Protein AF-A0A9F5ILY8-F1 (afdb_monomer_lite)

Secondary structure (DSSP, 8-state):
------HHHHGGG-GGGGEE--TTS--EEGGG--GGGGTT-SPP-GGGS-S---PPP-HHHHHHHHT-SPP------PPPPPPPPPP-

Radius of gyration: 36.11 Å; chains: 1; bounding box: 41×42×120 Å

Foldseek 3Di:
DDDPPDPVCVVCPPVVVQFQDDPPADTDGVVPDDPVSCVVSDDDDPVNDDPDDDDDDCVVVVVVVVVPDDDDPDDDPDDDDDDDDDDD

pLDDT: mean 78.78, std 14.47, range [43.41, 95.69]

Structure (mmCIF, N/CA/C/O backbone):
data_AF-A0A9F5ILY8-F1
#
_entry.id   AF-A0A9F5ILY8-F1
#
loop_
_atom_site.group_PDB
_atom_site.id
_atom_site.type_symbol
_atom_site.label_atom_id
_atom_site.label_alt_id
_atom_site.label_comp_id
_atom_site.label_asym_id
_atom_site.label_entity_id
_atom_site.label_seq_id
_atom_site.pdbx_PDB_ins_code
_atom_site.Cartn_x
_atom_site.Cartn_y
_atom_site.Cartn_z
_atom_site.occupancy
_atom_site.B_iso_or_equiv
_atom_site.auth_seq_id
_atom_site.auth_comp_id
_atom_site.auth_asym_id
_atom_site.auth_atom_id
_atom_site.pdbx_PDB_model_num
ATOM 1 N N . CYS A 1 1 ? 2.117 -7.685 58.449 1.00 43.41 1 CYS A N 1
ATOM 2 C CA . CYS A 1 1 ? 1.804 -6.252 58.610 1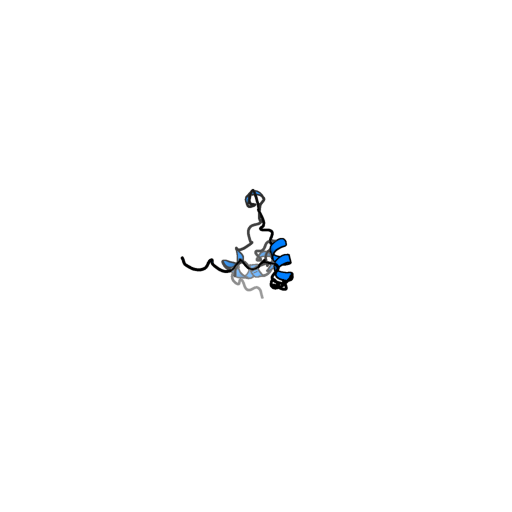.00 43.41 1 CYS A CA 1
ATOM 3 C C . CYS A 1 1 ? 0.728 -5.891 57.588 1.00 43.41 1 CYS A C 1
ATOM 5 O O . CYS A 1 1 ? 1.047 -5.680 56.425 1.00 43.41 1 CYS A O 1
ATOM 7 N N . ALA A 1 2 ? -0.543 -5.984 57.982 1.00 52.59 2 ALA A N 1
ATOM 8 C CA . ALA A 1 2 ? -1.679 -5.610 57.147 1.00 52.59 2 ALA A CA 1
ATOM 9 C C . ALA A 1 2 ? -1.919 -4.114 57.354 1.00 52.59 2 ALA A C 1
ATOM 11 O O . ALA A 1 2 ? -2.556 -3.714 58.324 1.00 52.59 2 ALA A O 1
ATOM 12 N N . SER A 1 3 ? -1.335 -3.281 56.495 1.00 51.81 3 SER A N 1
ATOM 13 C CA . SER A 1 3 ? -1.768 -1.894 56.424 1.00 51.81 3 SER A CA 1
ATOM 14 C C . SER A 1 3 ? -3.191 -1.884 55.847 1.00 51.81 3 SER A C 1
ATOM 16 O O . SER A 1 3 ? -3.421 -2.508 54.809 1.00 51.81 3 SER A O 1
ATOM 18 N N . PRO A 1 4 ? -4.156 -1.164 56.447 1.00 51.81 4 PRO A N 1
ATOM 19 C CA . PRO A 1 4 ? -5.453 -0.889 55.826 1.00 51.81 4 PRO A CA 1
ATOM 20 C C . PRO A 1 4 ? -5.281 0.202 54.751 1.00 51.81 4 PRO A C 1
ATOM 22 O O . PRO A 1 4 ? -6.056 1.150 54.656 1.00 51.81 4 PRO A O 1
ATOM 25 N N . GLY A 1 5 ? -4.176 0.127 54.003 1.00 51.38 5 GLY A N 1
ATOM 26 C CA . GLY A 1 5 ? -3.750 1.126 53.045 1.00 51.38 5 GLY A CA 1
ATOM 27 C C . GLY A 1 5 ? -4.692 1.108 51.857 1.00 51.38 5 GLY A C 1
ATOM 28 O O . GLY A 1 5 ? -4.793 0.090 51.178 1.00 51.38 5 GLY A O 1
ATOM 29 N N . ASN A 1 6 ? -5.375 2.238 51.675 1.00 53.66 6 ASN A N 1
ATOM 30 C CA . ASN A 1 6 ? -6.214 2.640 50.551 1.00 53.66 6 ASN A CA 1
ATOM 31 C C . ASN A 1 6 ? -6.534 1.515 49.526 1.00 53.66 6 ASN A C 1
ATOM 33 O O . ASN A 1 6 ? -5.659 1.166 48.722 1.00 53.66 6 ASN A O 1
ATOM 37 N N . PRO A 1 7 ? -7.780 0.993 49.489 1.00 55.09 7 PRO A N 1
ATOM 38 C CA . PRO A 1 7 ? -8.183 -0.105 48.600 1.00 55.09 7 PRO A CA 1
ATOM 39 C C . PRO A 1 7 ? -7.967 0.192 47.110 1.00 55.09 7 PRO A C 1
ATOM 41 O O . PRO A 1 7 ? -7.917 -0.727 46.296 1.00 55.09 7 PRO A O 1
ATOM 44 N N . VAL A 1 8 ? -7.781 1.465 46.749 1.00 55.12 8 VAL A N 1
ATOM 45 C CA . VAL A 1 8 ? -7.458 1.895 45.384 1.00 55.12 8 VAL A CA 1
ATOM 46 C C . VAL A 1 8 ? -6.159 1.254 44.869 1.00 55.12 8 VAL A C 1
ATOM 48 O O . VAL A 1 8 ? -6.054 0.989 43.675 1.00 55.12 8 VAL A O 1
ATOM 51 N N . PHE A 1 9 ? -5.192 0.938 45.744 1.00 50.75 9 PHE A N 1
ATOM 52 C CA . PHE A 1 9 ? -3.888 0.397 45.328 1.00 50.75 9 PHE A CA 1
ATOM 53 C C . PHE A 1 9 ? -3.670 -1.083 45.665 1.00 50.75 9 PHE A C 1
ATOM 55 O O . PHE A 1 9 ? -2.828 -1.731 45.047 1.00 50.75 9 PHE A O 1
ATOM 62 N N . THR A 1 10 ? -4.431 -1.663 46.595 1.00 53.03 10 THR A N 1
ATOM 63 C CA . THR A 1 10 ? -4.297 -3.084 46.973 1.00 53.03 10 THR A CA 1
ATOM 64 C C . THR A 1 10 ? -4.824 -4.041 45.891 1.00 53.03 10 THR A C 1
ATOM 66 O O . THR A 1 10 ? -4.394 -5.194 45.829 1.00 53.03 10 THR A O 1
ATOM 69 N N . CYS A 1 11 ? -5.663 -3.552 44.971 1.00 50.84 11 CYS A N 1
ATOM 70 C CA . CYS A 1 11 ? -6.147 -4.292 43.798 1.00 50.84 11 CYS A CA 1
ATOM 71 C C . CYS A 1 11 ? -5.121 -4.412 42.651 1.00 50.84 11 CYS A C 1
ATOM 73 O O . CYS A 1 11 ? -5.325 -5.211 41.742 1.00 50.84 11 CYS A O 1
ATOM 75 N N . LEU A 1 12 ? -3.984 -3.698 42.701 1.00 54.00 12 LEU A N 1
ATOM 76 C CA . LEU A 1 12 ? -2.880 -3.850 41.731 1.00 54.00 12 LEU A CA 1
ATOM 77 C C . LEU A 1 12 ? -2.111 -5.175 41.877 1.00 54.00 12 LEU A C 1
ATOM 79 O O . LEU A 1 12 ? -1.199 -5.449 41.100 1.00 54.00 12 LEU A O 1
ATOM 83 N N . ARG A 1 13 ? -2.457 -6.006 42.869 1.00 55.00 13 ARG A N 1
ATOM 84 C CA . ARG A 1 13 ? -1.778 -7.277 43.143 1.00 55.00 13 ARG A CA 1
ATOM 85 C C . ARG A 1 13 ? -1.923 -8.291 42.003 1.00 55.00 13 ARG A C 1
ATOM 87 O O . ARG A 1 13 ? -1.049 -9.140 41.854 1.00 55.00 13 ARG A O 1
ATOM 94 N N . ASP A 1 14 ? -2.972 -8.169 41.189 1.00 62.53 14 ASP A N 1
ATOM 95 C CA . ASP A 1 14 ? -3.119 -8.920 39.943 1.00 62.53 14 ASP A CA 1
ATOM 96 C C . ASP A 1 14 ? -2.989 -7.981 38.737 1.00 62.53 14 ASP A C 1
ATOM 98 O O . ASP A 1 14 ? -3.967 -7.499 38.164 1.00 62.53 14 ASP A O 1
ATOM 102 N N . ALA A 1 15 ? -1.742 -7.692 38.356 1.00 58.88 15 ALA A N 1
ATOM 103 C CA . ALA A 1 15 ? -1.436 -6.804 37.238 1.00 58.88 15 ALA A CA 1
ATOM 104 C C . ALA A 1 15 ? -2.097 -7.260 35.926 1.00 58.88 15 ALA A C 1
ATOM 106 O O . ALA A 1 15 ? -2.409 -6.415 35.094 1.00 58.88 15 ALA A O 1
ATOM 107 N N . ARG A 1 16 ? -2.373 -8.565 35.750 1.00 62.78 16 ARG A N 1
ATOM 108 C CA . ARG A 1 16 ? -3.063 -9.094 34.560 1.00 62.78 16 ARG A CA 1
ATOM 109 C C . ARG A 1 16 ? -4.518 -8.643 34.465 1.00 62.78 16 ARG A C 1
ATOM 111 O O . ARG A 1 16 ? -4.996 -8.459 33.350 1.00 62.78 16 ARG A O 1
ATOM 118 N N . ALA A 1 17 ? -5.197 -8.428 35.592 1.00 62.06 17 ALA A N 1
ATOM 119 C CA . ALA A 1 17 ? -6.575 -7.934 35.620 1.00 62.06 17 ALA A CA 1
ATOM 120 C C . ALA A 1 17 ? -6.690 -6.456 35.199 1.00 62.06 17 ALA A C 1
ATOM 122 O O . ALA A 1 17 ? -7.777 -5.984 34.879 1.00 62.06 17 ALA A O 1
ATOM 123 N N . LEU A 1 18 ? -5.569 -5.727 35.181 1.00 63.91 18 LEU A N 1
ATOM 124 C CA . LEU A 1 18 ? -5.512 -4.295 34.884 1.00 63.91 18 LEU A CA 1
ATOM 125 C C . LEU A 1 18 ? -4.905 -3.983 33.512 1.00 63.91 18 LEU A C 1
ATOM 127 O O . LEU A 1 18 ? -4.653 -2.816 33.210 1.00 63.91 18 LEU A O 1
ATOM 131 N N . LEU A 1 19 ? -4.663 -5.000 32.682 1.00 70.56 19 LEU A N 1
ATOM 132 C CA . LEU A 1 19 ? -4.169 -4.822 31.322 1.00 70.56 19 LEU A CA 1
ATOM 133 C C . LEU A 1 19 ? -5.336 -4.674 30.347 1.00 70.56 19 LEU A C 1
ATOM 135 O O . LEU A 1 19 ? -6.196 -5.542 30.226 1.00 70.56 19 LEU A O 1
ATOM 139 N N . THR A 1 20 ? -5.315 -3.587 29.589 1.00 68.56 20 THR A N 1
ATOM 140 C CA . THR A 1 20 ? -6.141 -3.396 28.399 1.00 68.56 20 THR A CA 1
ATOM 141 C C . THR A 1 20 ? -5.357 -3.794 27.161 1.00 68.56 20 THR A C 1
ATOM 143 O O . THR A 1 20 ? -4.287 -3.253 26.899 1.00 68.56 20 THR A O 1
ATOM 146 N N . GLY A 1 21 ? -5.886 -4.745 26.396 1.00 65.94 21 GLY A N 1
ATOM 147 C CA . GLY A 1 21 ? -5.294 -5.190 25.140 1.00 65.94 21 GLY A CA 1
ATOM 148 C C . GLY A 1 21 ? -6.181 -6.215 24.442 1.00 65.94 21 GLY A C 1
ATOM 149 O O . GLY A 1 21 ? -6.928 -6.958 25.077 1.00 65.94 21 GLY A O 1
ATOM 150 N N . THR A 1 22 ? -6.121 -6.250 23.116 1.00 66.81 22 THR A N 1
ATOM 151 C CA . THR A 1 22 ? -6.692 -7.341 22.314 1.00 66.81 22 THR A CA 1
ATOM 152 C C . THR A 1 22 ? -5.567 -8.295 21.906 1.00 66.81 22 THR A C 1
ATOM 154 O O . THR A 1 22 ? -4.399 -7.983 22.097 1.00 66.81 22 THR A O 1
ATOM 157 N N . ARG A 1 23 ? -5.873 -9.445 21.285 1.00 66.38 23 ARG A N 1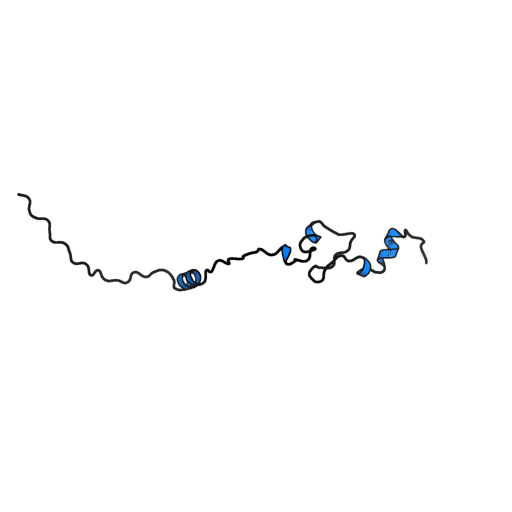
ATOM 158 C CA . ARG A 1 23 ? -4.835 -10.363 20.757 1.00 66.38 23 ARG A CA 1
ATOM 159 C C . ARG A 1 23 ? -3.834 -9.696 19.794 1.00 66.38 23 ARG A C 1
ATOM 161 O O . ARG A 1 23 ? -2.787 -10.274 19.544 1.00 66.38 23 ARG A O 1
ATOM 168 N N . LEU A 1 24 ? -4.181 -8.535 19.236 1.00 65.38 24 LEU A N 1
ATOM 169 C CA . LEU A 1 24 ? -3.393 -7.799 18.246 1.00 65.38 24 LEU A CA 1
ATOM 170 C C . LEU A 1 24 ? -2.753 -6.519 18.810 1.00 65.38 24 LEU A C 1
ATOM 172 O O . LEU A 1 24 ? -2.048 -5.837 18.076 1.00 65.38 24 LEU A O 1
ATOM 176 N N . SER A 1 25 ? -3.003 -6.175 20.078 1.00 69.88 25 SER A N 1
ATOM 177 C CA . SER A 1 25 ? -2.472 -4.966 20.714 1.00 69.88 25 SER A CA 1
ATOM 178 C C . SER A 1 25 ? -1.640 -5.321 21.943 1.00 69.88 25 SER A C 1
ATOM 180 O O . SER A 1 25 ? -1.934 -6.288 22.650 1.00 69.88 25 SER A O 1
ATOM 182 N N . ALA A 1 26 ? -0.591 -4.537 22.192 1.00 73.31 26 ALA A N 1
ATOM 183 C CA . ALA A 1 26 ? 0.236 -4.699 23.374 1.00 73.31 26 ALA A CA 1
ATOM 184 C C . ALA A 1 26 ? -0.610 -4.443 24.636 1.00 73.31 26 ALA A C 1
ATOM 186 O O . ALA A 1 26 ? -1.324 -3.439 24.698 1.00 73.31 26 ALA A O 1
ATOM 187 N N . PRO A 1 27 ? -0.548 -5.325 25.646 1.00 73.12 27 PRO A N 1
ATOM 188 C CA . PRO A 1 27 ? -1.288 -5.122 26.879 1.00 73.12 27 PRO A CA 1
ATOM 189 C C . PRO A 1 27 ? -0.730 -3.904 27.624 1.00 73.12 27 PRO A C 1
ATOM 191 O O . PRO A 1 27 ? 0.435 -3.891 28.019 1.00 73.12 27 PRO A O 1
ATOM 194 N N . LEU A 1 28 ? -1.565 -2.885 27.821 1.00 71.31 28 LEU A N 1
ATOM 195 C CA . LEU A 1 28 ? -1.206 -1.646 28.508 1.00 71.31 28 LEU A CA 1
ATOM 196 C C . LEU A 1 28 ? -1.944 -1.555 29.850 1.00 71.31 28 LEU A C 1
ATOM 198 O O . LEU A 1 28 ? -3.144 -1.840 29.882 1.00 71.31 28 LEU A O 1
ATOM 202 N N . PRO A 1 29 ? -1.292 -1.140 30.949 1.00 75.75 29 PRO A N 1
ATOM 203 C CA . PRO A 1 29 ? -1.988 -0.956 32.213 1.00 75.75 29 PRO A CA 1
ATOM 204 C C . PRO A 1 29 ? -3.023 0.170 32.107 1.00 75.75 29 PRO A C 1
ATOM 206 O O . PRO A 1 29 ? -2.713 1.256 31.615 1.00 75.75 29 PRO A O 1
ATOM 209 N N . LEU A 1 30 ? -4.229 -0.068 32.625 1.00 72.56 30 LEU A N 1
ATOM 210 C CA . LEU A 1 30 ? -5.365 0.863 32.586 1.00 72.56 30 LEU A CA 1
ATOM 211 C C . LEU A 1 30 ? -5.023 2.273 33.091 1.00 72.56 30 LEU A C 1
ATOM 213 O O . LEU A 1 30 ? -5.481 3.260 32.523 1.00 72.56 30 LEU A O 1
ATOM 217 N N . LEU A 1 31 ? -4.187 2.370 34.128 1.00 78.12 31 LEU A N 1
ATOM 218 C CA . LEU A 1 31 ? -3.781 3.641 34.741 1.00 78.12 31 LEU A CA 1
ATOM 219 C C . LEU A 1 31 ? -2.854 4.486 33.851 1.00 78.12 31 LEU A C 1
ATOM 221 O O . LEU A 1 31 ? -2.722 5.683 34.078 1.00 78.12 31 LEU A O 1
ATOM 225 N N . TYR A 1 32 ? -2.227 3.877 32.842 1.00 76.75 32 TYR A N 1
ATOM 226 C CA . TYR A 1 32 ? -1.306 4.534 31.911 1.00 76.75 32 TYR A CA 1
ATOM 227 C C . TYR A 1 32 ? -1.863 4.578 30.483 1.00 76.75 32 TYR A C 1
ATOM 229 O O . TYR A 1 32 ? -1.103 4.718 29.523 1.00 76.75 32 TYR A O 1
ATOM 237 N N . LYS A 1 33 ? -3.186 4.442 30.321 1.00 77.94 33 LYS A N 1
ATOM 238 C CA . LYS A 1 33 ? -3.827 4.469 29.007 1.00 77.94 33 LYS A CA 1
ATOM 239 C C . LYS A 1 33 ? -3.648 5.844 28.352 1.00 77.94 33 LYS A C 1
ATOM 241 O O . LYS A 1 33 ? -4.167 6.847 28.830 1.00 77.94 33 LYS A O 1
ATOM 246 N N . THR A 1 34 ? -2.927 5.882 27.234 1.00 83.94 34 THR A N 1
ATOM 247 C CA . THR A 1 34 ? -2.757 7.084 26.403 1.00 83.94 34 THR A CA 1
ATOM 248 C C . THR A 1 34 ? -3.718 7.058 25.215 1.00 83.94 34 THR A C 1
ATOM 250 O O . THR A 1 34 ? -4.182 5.989 24.818 1.00 83.94 34 THR A O 1
ATOM 253 N N . ALA A 1 35 ? -3.979 8.203 24.578 1.00 84.31 35 ALA A N 1
ATOM 254 C CA . ALA A 1 35 ? -4.804 8.257 23.363 1.00 84.31 35 ALA A CA 1
ATOM 255 C C . ALA A 1 35 ? -4.245 7.379 22.222 1.00 84.31 35 ALA A C 1
ATOM 257 O O . ALA A 1 35 ? -4.997 6.801 21.444 1.00 84.31 35 ALA A O 1
ATOM 258 N N . ALA A 1 36 ? -2.920 7.202 22.161 1.00 83.81 36 ALA A N 1
ATOM 259 C CA . ALA A 1 36 ? -2.285 6.335 21.172 1.00 83.81 36 ALA A CA 1
ATOM 260 C C . ALA A 1 36 ? -2.666 4.850 21.335 1.00 83.81 36 ALA A C 1
ATOM 262 O O . ALA A 1 36 ? -2.676 4.110 20.356 1.00 83.81 36 ALA A O 1
ATOM 263 N N . SER A 1 37 ? -3.020 4.417 22.550 1.00 78.50 37 SER A N 1
ATOM 264 C CA . SER A 1 37 ? -3.448 3.035 22.816 1.00 78.50 37 SER A CA 1
ATOM 265 C C . SER A 1 37 ? -4.801 2.672 22.189 1.00 78.50 37 SER A C 1
ATOM 267 O O . SER A 1 37 ? -5.168 1.499 22.154 1.00 78.50 37 SER A O 1
ATOM 269 N N . GLU A 1 38 ? -5.551 3.660 21.691 1.00 82.00 38 GLU A N 1
ATOM 270 C CA . GLU A 1 38 ? -6.848 3.444 21.041 1.00 82.00 38 GLU A CA 1
ATOM 271 C C . GLU A 1 38 ? -6.706 3.056 19.566 1.00 82.00 38 GLU A C 1
ATOM 273 O O . GLU A 1 38 ? -7.588 2.390 19.013 1.00 82.00 38 GLU A O 1
ATOM 278 N N . TYR A 1 39 ? -5.576 3.387 18.931 1.00 85.25 39 TYR A N 1
ATOM 279 C CA . TYR A 1 39 ? -5.284 2.921 17.579 1.00 85.25 39 TYR A CA 1
ATOM 280 C C . TYR A 1 39 ? -5.192 1.389 17.561 1.00 85.25 39 TYR A C 1
ATOM 282 O O . TYR A 1 39 ? -4.457 0.778 18.333 1.00 85.25 39 TYR A O 1
ATOM 290 N N . GLY A 1 40 ? -5.969 0.748 16.683 1.00 81.31 40 GLY A N 1
ATOM 291 C CA . GLY A 1 40 ? -6.021 -0.716 16.580 1.00 81.31 40 GLY A CA 1
ATOM 292 C C . GLY A 1 40 ? -6.761 -1.425 17.725 1.00 81.31 40 GLY A C 1
ATOM 293 O O . GLY A 1 40 ? -6.785 -2.656 17.759 1.00 81.31 40 GLY A O 1
ATOM 294 N N . ALA A 1 41 ? -7.393 -0.691 18.651 1.00 80.19 41 ALA A N 1
ATOM 295 C CA . ALA A 1 41 ? -8.191 -1.290 19.724 1.00 80.19 41 ALA A CA 1
ATOM 296 C C . ALA A 1 41 ? -9.482 -1.946 19.198 1.00 80.19 41 ALA A C 1
ATOM 298 O O . ALA A 1 41 ? -9.932 -2.963 19.731 1.00 80.19 41 ALA A O 1
ATOM 299 N N . LEU A 1 42 ? -10.064 -1.386 18.133 1.00 82.81 42 LEU A N 1
ATOM 300 C CA . LEU A 1 42 ? -11.253 -1.927 17.479 1.00 82.81 42 LEU A CA 1
ATOM 301 C C . LEU A 1 42 ? -10.874 -3.064 16.531 1.00 82.81 42 LEU A C 1
ATOM 303 O O . LEU A 1 42 ? -9.987 -2.926 15.689 1.00 82.81 42 LEU A O 1
ATOM 307 N N . ARG A 1 43 ? -11.584 -4.191 16.638 1.00 84.25 43 ARG A N 1
ATOM 308 C CA . ARG A 1 43 ? -11.428 -5.286 15.678 1.00 84.25 43 ARG A CA 1
ATOM 309 C C . ARG A 1 43 ? -12.061 -4.885 14.344 1.00 84.25 43 ARG A C 1
ATOM 311 O O . ARG A 1 43 ? -13.217 -4.460 14.352 1.00 84.25 43 ARG A O 1
ATOM 318 N N . PRO A 1 44 ? -11.358 -5.060 13.213 1.00 88.50 44 PRO A N 1
ATOM 319 C CA . PRO A 1 44 ? -11.958 -4.833 11.909 1.00 88.50 44 PRO A CA 1
ATOM 320 C C . PRO A 1 44 ? -13.124 -5.806 11.706 1.00 88.50 44 PRO A C 1
ATOM 322 O O . PRO A 1 44 ? -13.013 -6.999 11.996 1.00 88.50 44 PRO A O 1
ATOM 325 N N . THR A 1 45 ? -14.246 -5.289 11.215 1.00 91.19 45 THR A N 1
ATOM 326 C CA . THR A 1 45 ? -15.416 -6.086 10.824 1.00 91.19 45 THR A CA 1
ATOM 327 C C . THR A 1 45 ? -15.589 -6.035 9.310 1.00 91.19 45 THR A C 1
ATOM 329 O O . THR A 1 45 ? -15.081 -5.126 8.655 1.00 91.19 45 THR A O 1
ATOM 332 N N . SER A 1 46 ? -16.319 -6.992 8.733 1.00 90.88 46 SER A N 1
ATOM 333 C CA . SER A 1 46 ? -16.585 -7.018 7.285 1.00 90.88 46 SER A CA 1
ATOM 334 C C . SER A 1 46 ? -17.286 -5.751 6.784 1.00 90.88 46 SER A C 1
ATOM 336 O O . SER A 1 46 ? -17.038 -5.326 5.664 1.00 90.88 46 SER A O 1
ATOM 338 N N . VAL A 1 47 ? -18.099 -5.107 7.628 1.00 93.69 47 VAL A N 1
ATOM 339 C CA . VAL A 1 47 ? -18.794 -3.844 7.325 1.00 93.69 47 VAL A CA 1
ATOM 340 C C . VAL A 1 47 ? -17.816 -2.680 7.129 1.00 93.69 47 VAL A C 1
ATOM 342 O O . VAL A 1 47 ? -18.112 -1.736 6.404 1.00 93.69 47 VAL A O 1
ATOM 345 N N . MET A 1 48 ? -16.636 -2.746 7.752 1.00 93.00 48 MET A N 1
ATOM 346 C CA . MET A 1 48 ? -15.587 -1.733 7.604 1.00 93.00 48 MET A CA 1
ATOM 347 C C . MET A 1 48 ? -14.749 -1.934 6.335 1.00 93.00 48 MET A C 1
ATOM 349 O O . MET A 1 48 ? -13.959 -1.058 5.985 1.00 93.00 48 MET A O 1
ATOM 353 N N . ALA A 1 49 ? -14.871 -3.084 5.665 1.00 92.38 49 ALA A N 1
ATOM 354 C CA . ALA A 1 49 ? -14.126 -3.350 4.445 1.00 92.38 49 ALA A CA 1
ATOM 355 C C . ALA A 1 49 ? -14.719 -2.558 3.265 1.00 92.38 49 ALA A C 1
ATOM 357 O O . ALA A 1 49 ? -15.941 -2.431 3.149 1.00 92.38 49 ALA A O 1
ATOM 358 N N . PRO A 1 50 ? -13.883 -2.040 2.351 1.00 94.56 50 PRO A N 1
ATOM 359 C CA . PRO A 1 50 ? -14.386 -1.413 1.138 1.00 94.56 50 PRO A CA 1
ATOM 360 C C . PRO A 1 50 ? -15.109 -2.450 0.269 1.00 94.56 50 PRO A C 1
ATOM 362 O O . PRO A 1 50 ? -14.659 -3.587 0.136 1.00 94.56 50 PRO A O 1
ATOM 365 N N . CYS A 1 51 ? -16.188 -2.038 -0.401 1.00 92.19 51 CYS A N 1
ATOM 366 C CA . CYS A 1 51 ? -16.917 -2.906 -1.336 1.00 92.19 51 CYS A CA 1
ATOM 367 C C . CYS A 1 51 ? -16.066 -3.315 -2.551 1.00 92.19 51 CYS A C 1
ATOM 369 O O . CYS A 1 51 ? -16.316 -4.342 -3.178 1.00 92.19 51 CYS A O 1
ATOM 371 N N . ARG A 1 52 ? -15.064 -2.503 -2.906 1.00 94.88 52 ARG A N 1
ATOM 372 C CA . ARG A 1 52 ? -14.128 -2.776 -3.995 1.00 94.88 52 ARG A CA 1
ATOM 373 C C . ARG A 1 52 ? -12.763 -2.184 -3.668 1.00 94.88 52 ARG A C 1
ATOM 375 O O . ARG A 1 52 ? -12.661 -1.008 -3.333 1.00 94.88 52 ARG A O 1
ATOM 382 N N . PHE A 1 53 ? -11.721 -2.991 -3.820 1.00 93.62 53 PHE A N 1
ATOM 383 C CA . PHE A 1 53 ? -10.330 -2.564 -3.733 1.00 93.62 53 PHE A CA 1
ATOM 384 C C . PHE A 1 53 ? -9.670 -2.765 -5.100 1.00 93.62 53 PHE A C 1
ATOM 386 O O . PHE A 1 53 ? -9.646 -3.878 -5.619 1.00 93.62 53 PHE A O 1
ATOM 393 N N . CYS A 1 54 ? -9.170 -1.683 -5.697 1.00 93.31 54 CYS A N 1
ATOM 394 C CA . CYS A 1 54 ? -8.481 -1.705 -6.987 1.00 93.31 54 CYS A CA 1
ATOM 395 C C . CYS A 1 54 ? -7.000 -1.370 -6.760 1.00 93.31 54 CYS A C 1
ATOM 397 O O . CYS A 1 54 ? -6.637 -0.192 -6.836 1.00 93.31 54 CYS A O 1
ATOM 399 N N . PRO A 1 55 ? -6.148 -2.359 -6.435 1.00 92.25 55 PRO A N 1
ATOM 400 C CA . PRO A 1 55 ? -4.725 -2.108 -6.272 1.00 92.25 55 PRO A CA 1
ATOM 401 C C . PRO A 1 55 ? -4.136 -1.603 -7.590 1.00 92.25 55 PRO A C 1
ATOM 403 O O . PRO A 1 55 ? -4.484 -2.083 -8.670 1.00 92.25 55 PRO A O 1
ATOM 406 N N . ARG A 1 56 ? -3.233 -0.626 -7.505 1.00 94.06 56 ARG A N 1
ATOM 407 C CA . ARG A 1 56 ? -2.445 -0.204 -8.664 1.00 94.06 56 ARG A CA 1
ATOM 408 C C . ARG A 1 56 ? -1.369 -1.250 -8.927 1.00 94.06 56 ARG A C 1
ATOM 410 O O . ARG A 1 56 ? -0.518 -1.468 -8.071 1.00 94.06 56 ARG A O 1
ATOM 417 N N . ASP A 1 57 ? -1.405 -1.857 -10.107 1.00 94.81 57 ASP A N 1
ATOM 418 C CA . ASP A 1 57 ? -0.326 -2.717 -10.581 1.00 94.81 57 ASP A CA 1
ATOM 419 C C . ASP A 1 57 ? 0.769 -1.859 -11.230 1.00 94.81 57 ASP A C 1
ATOM 421 O O . ASP A 1 57 ? 0.527 -1.138 -12.199 1.00 94.81 57 ASP A O 1
ATOM 425 N N . SER A 1 58 ? 1.975 -1.915 -10.668 1.00 94.75 58 SER A N 1
ATOM 426 C CA . SER A 1 58 ? 3.169 -1.254 -11.197 1.00 94.75 58 SER A CA 1
ATOM 427 C C . SER A 1 58 ? 4.188 -2.242 -11.768 1.00 94.75 58 SER A C 1
ATOM 429 O O . SER A 1 58 ? 5.282 -1.827 -12.146 1.00 94.75 58 SER A O 1
ATOM 431 N N . ALA A 1 59 ? 3.858 -3.534 -11.889 1.00 95.69 59 ALA A N 1
ATOM 432 C CA . ALA A 1 59 ? 4.794 -4.572 -12.318 1.00 95.69 59 ALA A CA 1
ATOM 433 C C . ALA A 1 59 ? 5.378 -4.314 -13.714 1.00 95.69 59 ALA A C 1
ATOM 435 O O . ALA A 1 59 ? 6.540 -4.628 -13.976 1.00 95.69 59 ALA A O 1
ATOM 436 N N . PHE A 1 60 ? 4.598 -3.731 -14.628 1.00 93.94 60 PHE A N 1
ATOM 437 C CA . PHE A 1 60 ? 5.110 -3.311 -15.933 1.00 93.94 60 PHE A CA 1
ATOM 438 C C . PHE A 1 60 ? 6.152 -2.194 -15.801 1.00 93.94 60 PHE A C 1
ATOM 440 O O . PHE A 1 60 ? 7.271 -2.344 -16.287 1.00 93.94 60 PHE A O 1
ATOM 447 N N . SER A 1 61 ? 5.818 -1.116 -15.091 1.00 93.88 61 SER A N 1
ATOM 448 C CA . SER A 1 61 ? 6.713 0.028 -14.899 1.00 93.88 61 SER A CA 1
ATOM 449 C C . SER A 1 61 ? 7.992 -0.355 -14.157 1.00 93.88 61 SER A C 1
ATOM 451 O O . SER A 1 61 ? 9.068 0.090 -14.536 1.00 93.88 61 SER A O 1
ATOM 453 N N . THR A 1 62 ? 7.901 -1.225 -13.148 1.00 95.12 62 THR A N 1
ATOM 454 C CA . THR A 1 62 ? 9.066 -1.741 -12.415 1.00 95.12 62 THR A CA 1
ATOM 455 C C . THR A 1 62 ? 9.987 -2.547 -13.327 1.00 95.12 62 THR A C 1
ATOM 457 O O . THR A 1 62 ? 11.201 -2.360 -13.291 1.00 95.12 62 THR A O 1
ATOM 460 N N . ARG A 1 63 ? 9.427 -3.406 -14.191 1.00 94.88 63 ARG A N 1
ATOM 461 C CA . ARG A 1 63 ? 10.217 -4.147 -15.187 1.00 94.88 63 ARG A CA 1
ATOM 462 C C . ARG A 1 63 ? 10.889 -3.209 -16.185 1.00 94.88 63 ARG A C 1
ATOM 464 O O . ARG A 1 63 ? 12.063 -3.395 -16.476 1.00 94.88 63 ARG A O 1
ATOM 471 N N . LEU A 1 64 ? 10.179 -2.188 -16.661 1.00 92.88 64 LEU A N 1
ATOM 472 C CA . LEU A 1 64 ? 10.730 -1.191 -17.579 1.00 92.88 64 LEU A CA 1
ATOM 473 C C . LEU A 1 64 ? 11.850 -0.370 -16.917 1.00 92.88 64 LEU A C 1
ATOM 475 O O . LEU A 1 64 ? 12.903 -0.172 -17.514 1.00 92.88 64 LEU A O 1
ATOM 479 N N . ALA A 1 65 ? 11.681 0.038 -15.660 1.00 91.25 65 ALA A N 1
ATOM 480 C CA . ALA A 1 65 ? 12.726 0.736 -14.911 1.00 91.25 65 ALA A CA 1
ATOM 481 C C . ALA A 1 65 ? 13.980 -0.135 -14.714 1.00 91.25 65 ALA A C 1
ATOM 483 O O . ALA A 1 65 ? 15.100 0.367 -14.792 1.00 91.25 65 ALA A O 1
ATOM 484 N N . ALA A 1 66 ? 13.807 -1.446 -14.517 1.00 93.62 66 ALA A N 1
ATOM 485 C CA . ALA A 1 66 ? 14.918 -2.385 -14.376 1.00 93.62 66 ALA A CA 1
ATOM 486 C C . ALA A 1 66 ? 15.731 -2.572 -15.671 1.00 93.62 66 ALA A C 1
ATOM 488 O O . ALA A 1 66 ? 16.904 -2.926 -15.594 1.00 93.62 66 ALA A O 1
ATOM 489 N N . THR A 1 67 ? 15.150 -2.314 -16.853 1.00 90.25 67 THR A N 1
ATOM 490 C CA . THR A 1 67 ? 15.870 -2.433 -18.138 1.00 90.25 67 THR A CA 1
ATOM 491 C C . THR A 1 67 ? 16.879 -1.310 -18.409 1.00 90.25 67 THR A C 1
ATOM 493 O O . THR A 1 67 ? 17.642 -1.404 -19.368 1.00 90.25 67 THR A O 1
ATOM 496 N N . GLY A 1 68 ? 16.943 -0.287 -17.551 1.00 85.38 68 GLY A N 1
ATOM 497 C CA . GLY A 1 68 ? 17.875 0.830 -17.699 1.00 85.38 68 GLY A CA 1
ATOM 498 C C . GLY A 1 68 ? 17.418 1.880 -18.724 1.00 85.38 68 GLY A C 1
ATOM 499 O O . GLY A 1 68 ? 16.318 1.791 -19.272 1.00 85.38 68 GLY A O 1
ATOM 500 N N . PRO A 1 69 ? 18.226 2.930 -18.952 1.00 87.38 69 PRO A N 1
ATOM 501 C CA . PRO A 1 69 ? 17.862 4.017 -19.854 1.00 87.38 69 PRO A CA 1
ATOM 502 C C . PRO A 1 69 ? 17.788 3.541 -21.317 1.00 87.38 69 PRO A C 1
ATOM 504 O O . PRO A 1 69 ? 18.580 2.685 -21.723 1.00 87.38 69 PRO A O 1
ATOM 507 N N . PRO A 1 70 ? 16.879 4.107 -22.136 1.00 84.12 70 PRO A N 1
ATOM 508 C CA . PRO A 1 70 ? 16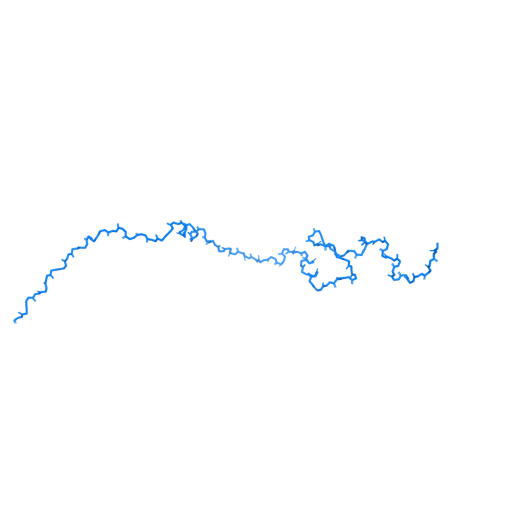.786 3.769 -23.551 1.00 84.12 70 PRO A CA 1
ATOM 509 C C . PRO A 1 70 ? 18.104 4.092 -24.263 1.00 84.12 70 PRO A C 1
ATOM 511 O O 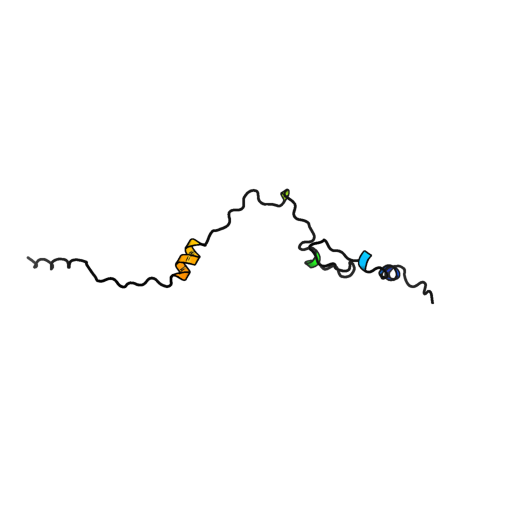. PRO A 1 70 ? 18.632 5.198 -24.147 1.00 84.12 70 PRO A O 1
ATOM 514 N N . GLN A 1 71 ? 18.627 3.121 -25.010 1.00 84.69 71 GLN A N 1
ATOM 515 C CA . GLN A 1 71 ? 19.830 3.290 -25.821 1.00 84.69 71 GLN A CA 1
ATOM 516 C C . GLN A 1 71 ? 19.446 3.573 -27.274 1.00 84.69 71 GLN A C 1
ATOM 518 O O . GLN A 1 71 ? 18.708 2.806 -27.896 1.00 84.69 71 GLN A O 1
ATOM 523 N N . TYR A 1 72 ? 19.978 4.657 -27.834 1.00 83.62 72 TYR A N 1
ATOM 524 C CA . TYR A 1 72 ? 19.720 5.071 -29.214 1.00 83.62 72 TYR A CA 1
ATOM 525 C C . TYR A 1 72 ? 20.891 4.691 -30.124 1.00 83.62 72 TYR A C 1
ATOM 527 O O . TYR A 1 72 ? 21.584 5.544 -30.665 1.00 83.62 72 TYR A O 1
ATOM 535 N N . ASN A 1 73 ? 21.101 3.387 -30.307 1.00 82.94 73 ASN A N 1
ATOM 536 C CA . ASN A 1 73 ? 22.200 2.854 -31.121 1.00 82.94 73 ASN A CA 1
ATOM 537 C C . ASN A 1 73 ? 21.734 2.533 -32.553 1.00 82.94 73 ASN A C 1
ATOM 539 O O . ASN A 1 73 ? 21.869 1.403 -33.018 1.00 82.94 73 ASN A O 1
ATOM 543 N N . ARG A 1 74 ? 21.106 3.495 -33.241 1.00 84.69 74 ARG A N 1
ATOM 544 C CA . ARG A 1 74 ? 20.586 3.312 -34.610 1.00 84.69 74 ARG A CA 1
ATOM 545 C C . ARG A 1 74 ? 21.373 4.146 -35.619 1.00 84.69 74 ARG A C 1
ATOM 547 O O . ARG A 1 74 ? 21.758 5.270 -35.322 1.00 84.69 74 ARG A O 1
ATOM 554 N N . ILE A 1 75 ? 21.567 3.595 -36.818 1.00 87.56 75 ILE A N 1
ATOM 555 C CA . ILE A 1 75 ? 22.148 4.308 -37.963 1.00 87.56 75 ILE A CA 1
ATOM 556 C C . ILE A 1 75 ? 21.019 5.037 -38.698 1.00 87.56 75 ILE A C 1
ATOM 558 O O . ILE A 1 75 ? 19.938 4.472 -38.902 1.00 87.56 75 ILE A O 1
ATOM 562 N N . ASN A 1 76 ? 21.267 6.283 -39.102 1.00 86.50 76 ASN A N 1
ATOM 563 C CA . ASN A 1 76 ? 20.341 7.034 -39.942 1.00 86.50 76 ASN A CA 1
ATOM 564 C C . ASN A 1 76 ? 20.171 6.309 -41.284 1.00 86.50 76 ASN A C 1
ATOM 566 O O . ASN A 1 76 ? 21.123 6.144 -42.037 1.00 86.50 76 ASN A O 1
ATOM 570 N N . THR A 1 77 ? 18.951 5.852 -41.550 1.00 88.88 77 THR A N 1
ATOM 571 C CA . THR A 1 77 ? 18.548 5.161 -42.791 1.00 88.88 77 THR A CA 1
ATOM 572 C C . THR A 1 77 ? 17.618 6.019 -43.649 1.00 88.88 77 THR A C 1
ATOM 574 O O . THR A 1 77 ? 17.092 5.550 -44.655 1.00 88.88 77 THR A O 1
ATOM 577 N N . GLY A 1 78 ? 17.403 7.277 -43.252 1.00 91.88 78 GLY A N 1
ATOM 578 C CA . GLY A 1 78 ? 16.666 8.245 -44.055 1.00 91.88 78 GLY A CA 1
ATOM 579 C C . GLY A 1 78 ? 17.425 8.577 -45.337 1.00 91.88 78 GLY A C 1
ATOM 580 O O . GLY A 1 78 ? 18.646 8.703 -45.319 1.00 91.88 78 GLY A O 1
ATOM 581 N N . VAL A 1 79 ? 16.690 8.705 -46.440 1.00 91.50 79 VAL A N 1
ATOM 582 C CA . VAL A 1 79 ? 17.224 9.206 -47.710 1.00 91.50 79 VAL A CA 1
ATOM 583 C C . VAL A 1 79 ? 17.334 10.724 -47.617 1.00 91.50 79 VAL A C 1
ATOM 585 O O . VAL A 1 79 ? 16.384 11.375 -47.175 1.00 91.50 79 VAL A O 1
ATOM 588 N N . ASP A 1 80 ? 18.467 11.281 -48.045 1.00 89.06 80 ASP A N 1
ATOM 589 C CA . ASP A 1 80 ? 18.636 12.730 -48.099 1.00 89.06 80 ASP A CA 1
ATOM 590 C C . ASP A 1 80 ? 17.649 13.344 -49.107 1.00 89.06 80 ASP A C 1
ATOM 592 O O . ASP A 1 80 ? 17.516 12.847 -50.233 1.00 89.06 80 ASP A O 1
ATOM 596 N N . PRO A 1 81 ? 16.930 14.415 -48.729 1.00 88.31 81 PRO A N 1
ATOM 597 C CA . PRO A 1 81 ? 16.056 15.110 -49.658 1.00 88.31 81 PRO A CA 1
ATOM 598 C C . PRO A 1 81 ? 16.879 15.748 -50.791 1.00 88.31 81 PRO A C 1
ATOM 600 O O . PRO A 1 81 ? 18.016 16.173 -50.568 1.00 88.31 81 PRO A O 1
ATOM 603 N N . PRO A 1 82 ? 16.319 15.838 -52.012 1.00 88.62 82 PRO A N 1
ATOM 604 C CA . PRO A 1 82 ? 17.013 16.452 -53.136 1.00 88.62 82 PRO A CA 1
ATOM 605 C C . PRO A 1 82 ? 17.322 17.931 -52.848 1.00 88.62 82 PRO A C 1
ATOM 607 O O . PRO A 1 82 ? 16.571 18.586 -52.114 1.00 88.62 82 PRO A O 1
ATOM 610 N N . PRO A 1 83 ? 18.405 18.479 -53.428 1.00 89.06 83 PRO A N 1
ATOM 611 C CA . PRO A 1 83 ? 18.746 19.884 -53.255 1.00 89.06 83 PRO A CA 1
ATOM 612 C C . PRO A 1 83 ? 17.611 20.795 -53.756 1.00 89.06 83 PRO A C 1
ATOM 614 O O . PRO A 1 83 ? 16.872 20.414 -54.671 1.00 89.06 83 PRO A O 1
ATOM 617 N N . PRO A 1 84 ? 17.465 22.004 -53.180 1.00 88.62 84 PRO A N 1
ATOM 618 C CA . PRO A 1 84 ? 16.472 22.966 -53.640 1.00 88.62 84 PRO A CA 1
ATOM 619 C C . PRO A 1 84 ? 16.707 23.314 -55.114 1.00 88.62 84 PRO A C 1
ATOM 621 O O . PRO A 1 84 ? 17.850 23.449 -55.556 1.00 88.62 84 PRO A O 1
ATOM 624 N N . ALA A 1 85 ? 15.617 23.460 -55.872 1.00 87.06 85 ALA A N 1
ATOM 625 C CA . ALA A 1 85 ? 15.687 23.895 -57.262 1.00 87.06 85 ALA A CA 1
ATOM 626 C C . ALA A 1 85 ? 16.378 25.270 -57.355 1.00 87.06 85 ALA A C 1
ATOM 628 O O . ALA A 1 85 ? 16.153 26.116 -56.481 1.00 87.06 85 ALA A O 1
ATOM 629 N N . PRO A 1 86 ? 17.213 25.509 -58.384 1.00 84.62 86 PRO A N 1
ATOM 630 C CA . PRO A 1 86 ? 17.808 26.822 -58.589 1.00 84.62 86 PRO A CA 1
ATOM 631 C C . PRO A 1 86 ? 16.706 27.883 -58.757 1.00 84.62 86 PRO A C 1
ATOM 633 O O . PRO A 1 86 ? 15.648 27.575 -59.316 1.00 84.62 86 PRO A O 1
ATOM 636 N N . PRO A 1 87 ? 16.927 29.114 -58.258 1.00 79.25 87 PRO A N 1
ATOM 637 C CA . PRO A 1 87 ? 15.983 30.207 -58.456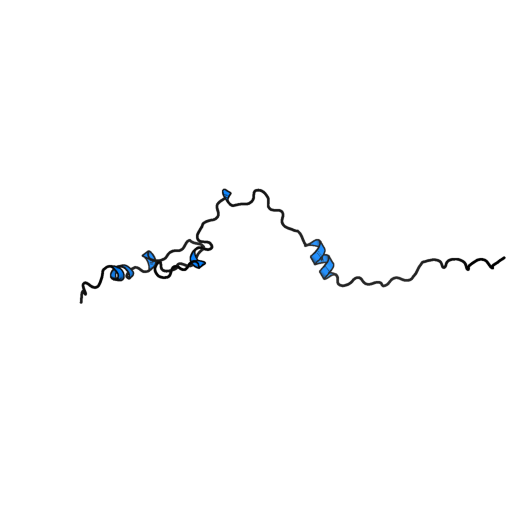 1.00 79.25 87 PRO A CA 1
ATOM 638 C C . PRO A 1 87 ? 15.814 30.520 -59.956 1.00 79.25 87 PRO A C 1
ATOM 640 O O . PRO A 1 87 ? 16.746 30.261 -60.724 1.00 79.25 87 PRO A O 1
ATOM 643 N N . PRO A 1 88 ? 14.637 31.041 -60.361 1.00 75.75 88 PRO A N 1
ATOM 644 C CA . PRO A 1 88 ? 14.343 31.392 -61.750 1.00 75.75 88 PRO A CA 1
ATOM 645 C C . PRO A 1 88 ? 15.226 32.526 -62.282 1.00 75.75 88 PRO A C 1
ATOM 647 O O . PRO A 1 88 ? 15.621 33.405 -61.479 1.00 75.75 88 P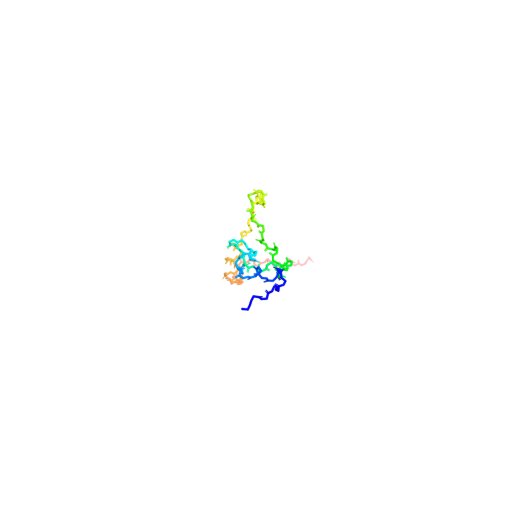RO A O 1
#

Organism: Python bivittatus (NCBI:txid176946)

InterPro domains:
  IPR026507 Piercer of microtubule wall 1/2 [PF14892] (31-80)
  IPR026507 Piercer of microtubule wall 1/2 [PTHR20899] (1-80)

Sequence (88 aa):
CASPGNPVFTCLRDARALLTGTRLSAPLPLLYKTAASEYGALRPTSVMAPCRFCPRDSAFSTRLAATGPPQYNRINTGVDPPPPAPPP